Protein A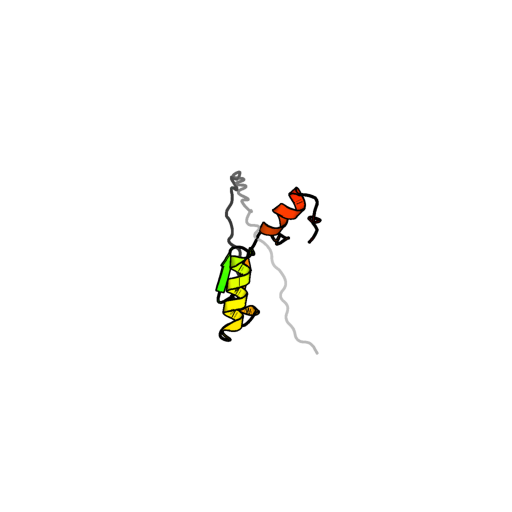F-A0A0G4M7U6-F1 (afdb_monomer)

InterPro domains:
  IPR015904 Sulphide quinone-reductase [PTHR10632] (14-99)
  IPR036188 FAD/NAD(P)-binding domain superfamily [G3DSA:3.50.50.60] (45-98)
  IPR036188 FAD/NAD(P)-binding domain superfamily [SSF51905] (43-99)

Structure (mmCIF, N/CA/C/O backbone):
data_AF-A0A0G4M7U6-F1
#
_entry.id   AF-A0A0G4M7U6-F1
#
loop_
_atom_site.group_PDB
_atom_site.id
_atom_site.type_symbol
_atom_site.label_atom_id
_atom_site.label_alt_id
_atom_site.label_comp_id
_atom_site.label_asym_id
_atom_site.label_entity_id
_atom_site.label_seq_id
_atom_site.pdbx_PDB_ins_code
_atom_site.Cartn_x
_atom_site.Cartn_y
_atom_site.Cartn_z
_atom_site.occupancy
_atom_site.B_iso_or_equiv
_atom_site.auth_seq_id
_atom_site.auth_comp_id
_atom_site.auth_asym_id
_atom_site.auth_atom_id
_atom_site.pdbx_PDB_model_num
ATOM 1 N N . MET A 1 1 ? -66.555 -39.857 24.597 1.00 43.34 1 MET A N 1
ATOM 2 C CA . MET A 1 1 ? -67.801 -39.536 25.328 1.00 43.34 1 MET A CA 1
ATOM 3 C C . MET A 1 1 ? -68.341 -38.224 24.778 1.00 43.34 1 MET A C 1
ATOM 5 O O . MET A 1 1 ? -67.603 -37.253 24.716 1.00 43.34 1 MET A O 1
ATOM 9 N N . PHE A 1 2 ? -69.556 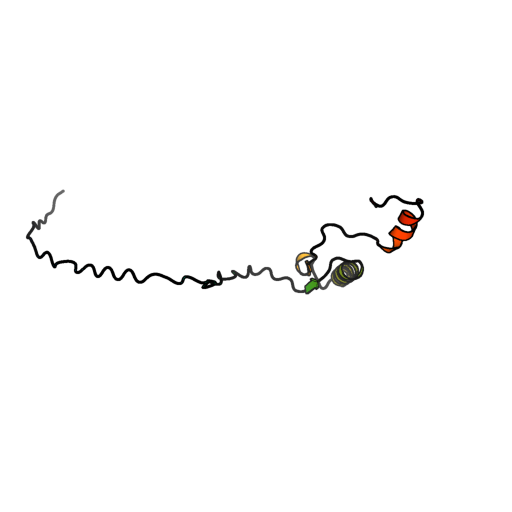-38.267 24.239 1.00 40.50 2 PHE A N 1
ATOM 10 C CA . PHE A 1 2 ? -70.185 -37.256 23.384 1.00 40.50 2 PHE A CA 1
ATOM 11 C C . PHE A 1 2 ? -70.619 -35.982 24.128 1.00 40.50 2 PHE A C 1
ATOM 13 O O . PHE A 1 2 ? -71.204 -36.095 25.199 1.00 40.50 2 PHE A O 1
ATOM 20 N N . SER A 1 3 ? -70.510 -34.812 23.481 1.00 40.00 3 SER A N 1
ATOM 21 C CA . SER A 1 3 ? -71.565 -33.777 23.510 1.00 40.00 3 SER A CA 1
ATOM 22 C C . SER A 1 3 ? -71.352 -32.745 22.386 1.00 40.00 3 SER A C 1
ATOM 24 O O . SER A 1 3 ? -70.345 -32.052 22.361 1.00 40.00 3 SER A O 1
ATOM 26 N N . ARG A 1 4 ? -72.140 -32.825 21.304 1.00 53.34 4 ARG A N 1
ATOM 27 C CA . ARG A 1 4 ? -73.254 -31.917 20.936 1.00 53.34 4 ARG A CA 1
ATOM 28 C C . ARG A 1 4 ? -72.848 -30.454 20.681 1.00 53.34 4 ARG A C 1
ATOM 30 O O . ARG A 1 4 ? -72.738 -29.679 21.619 1.00 53.34 4 ARG A O 1
ATOM 37 N N . ARG A 1 5 ? -72.914 -30.020 19.419 1.00 52.25 5 ARG A N 1
ATOM 38 C CA . ARG A 1 5 ? -74.063 -29.250 18.893 1.00 52.25 5 ARG A CA 1
ATOM 39 C C . ARG A 1 5 ? -73.895 -28.936 17.406 1.00 52.25 5 ARG A C 1
ATOM 41 O O . ARG A 1 5 ? -72.810 -28.651 16.922 1.00 52.25 5 ARG A O 1
ATOM 48 N N . ALA A 1 6 ? -75.022 -29.041 16.717 1.00 52.66 6 ALA A N 1
ATOM 49 C CA . ALA A 1 6 ? -75.237 -28.776 15.308 1.00 52.66 6 ALA A CA 1
ATOM 50 C C . ALA A 1 6 ? -75.225 -27.277 14.984 1.00 52.66 6 ALA A C 1
ATOM 52 O O . ALA A 1 6 ? -75.658 -26.484 15.813 1.00 52.66 6 ALA A O 1
ATOM 53 N N . LEU A 1 7 ? -74.904 -26.933 13.736 1.00 48.91 7 LEU A N 1
ATOM 54 C CA . LEU A 1 7 ? -75.669 -25.942 12.976 1.00 48.91 7 LEU A CA 1
ATOM 55 C C . LEU A 1 7 ? -75.453 -26.167 11.474 1.00 48.91 7 LEU A C 1
ATOM 57 O O . LEU A 1 7 ? -74.335 -26.160 10.967 1.00 48.91 7 LEU A O 1
ATOM 61 N N . ARG A 1 8 ? -76.563 -26.451 10.792 1.00 41.41 8 ARG A N 1
ATOM 62 C CA . ARG A 1 8 ? -76.678 -26.620 9.343 1.00 41.41 8 ARG A CA 1
ATOM 63 C C . ARG A 1 8 ? -77.031 -25.268 8.716 1.00 41.41 8 ARG A C 1
ATOM 65 O O . ARG A 1 8 ? -77.870 -24.564 9.260 1.00 41.41 8 ARG A O 1
ATOM 72 N N . ALA A 1 9 ? -76.386 -25.008 7.578 1.00 44.00 9 ALA A N 1
ATOM 73 C CA . ALA A 1 9 ? -76.804 -24.283 6.370 1.00 44.00 9 ALA A CA 1
ATOM 74 C C . ALA A 1 9 ? -77.938 -23.243 6.443 1.00 44.00 9 ALA A C 1
ATOM 76 O O . ALA A 1 9 ? -79.038 -23.598 6.831 1.00 44.00 9 ALA A O 1
ATOM 77 N N . THR A 1 10 ? -77.718 -22.078 5.812 1.00 46.22 10 THR A N 1
ATOM 78 C CA . THR A 1 10 ? -78.547 -21.591 4.681 1.00 46.22 10 THR A CA 1
ATOM 79 C C . THR A 1 10 ? -77.874 -20.440 3.913 1.00 46.22 10 THR A C 1
ATOM 81 O O . THR A 1 10 ? -77.520 -19.416 4.484 1.00 46.22 10 THR A O 1
ATOM 84 N N . SER A 1 11 ? -77.705 -20.680 2.610 1.00 43.97 11 SER A N 1
ATOM 85 C CA . SER A 1 11 ? -77.871 -19.812 1.429 1.00 43.97 11 SER A CA 1
ATOM 86 C C . SER A 1 11 ? -77.649 -18.285 1.447 1.00 43.97 11 SER A C 1
ATOM 88 O O . SER A 1 11 ? -78.328 -17.534 2.135 1.00 43.97 11 SER A O 1
ATOM 90 N N . SER A 1 12 ? -76.879 -17.890 0.422 1.00 52.47 12 SER A N 1
ATOM 91 C CA . SER A 1 12 ? -77.118 -16.803 -0.547 1.00 52.47 12 SER A CA 1
ATOM 92 C C . SER A 1 12 ? -77.097 -15.349 -0.072 1.00 52.47 12 SER A C 1
ATOM 94 O O . SER A 1 12 ? -78.035 -14.886 0.557 1.00 52.47 12 SER A O 1
ATOM 96 N N . VAL A 1 13 ? -76.126 -14.590 -0.588 1.00 52.31 13 VAL A N 1
ATOM 97 C CA . VAL A 1 13 ? -76.353 -13.583 -1.643 1.00 52.31 13 VAL A CA 1
ATOM 98 C C . VAL A 1 13 ? -75.040 -13.441 -2.422 1.00 52.31 13 VAL A C 1
ATOM 100 O O . VAL A 1 13 ? -74.007 -13.053 -1.884 1.00 52.31 13 VAL A O 1
ATOM 103 N N . ALA A 1 14 ? -75.079 -13.804 -3.704 1.00 49.69 14 ALA A N 1
ATOM 104 C CA . ALA A 1 14 ? -74.017 -13.535 -4.662 1.00 49.69 14 ALA A CA 1
ATOM 105 C C . ALA A 1 14 ? -74.100 -12.057 -5.072 1.00 49.69 14 ALA A C 1
ATOM 107 O O . ALA A 1 14 ? -74.801 -11.692 -6.016 1.00 49.69 14 ALA A O 1
ATOM 108 N N . GLY A 1 15 ? -73.410 -11.198 -4.322 1.00 43.72 15 GLY A N 1
ATOM 109 C CA . GLY A 1 15 ? -73.129 -9.827 -4.733 1.00 43.72 15 GLY A CA 1
ATOM 110 C C . GLY A 1 15 ? -72.148 -9.852 -5.900 1.00 43.72 15 GLY A C 1
ATOM 111 O O . GLY A 1 15 ? -71.027 -10.336 -5.771 1.00 43.72 15 GLY A O 1
ATOM 112 N N . ARG A 1 16 ? -72.604 -9.390 -7.065 1.00 50.28 16 ARG A N 1
ATOM 113 C CA . ARG A 1 16 ? -71.846 -9.367 -8.318 1.00 50.28 16 ARG A CA 1
ATOM 114 C C . ARG A 1 16 ? -70.539 -8.592 -8.129 1.00 50.28 16 ARG A C 1
ATOM 116 O O . ARG A 1 16 ? -70.556 -7.405 -7.818 1.00 50.28 16 ARG A O 1
ATOM 123 N N . LEU A 1 17 ? -69.418 -9.269 -8.357 1.00 52.38 17 LEU A N 1
ATOM 124 C CA . LEU A 1 17 ? -68.104 -8.654 -8.503 1.00 52.38 17 LEU A CA 1
ATOM 125 C C . LEU A 1 17 ? -68.138 -7.725 -9.722 1.00 52.38 17 LEU A C 1
ATOM 127 O O . LEU A 1 17 ? -68.124 -8.186 -10.862 1.00 52.38 17 LEU A O 1
ATOM 131 N N . SER A 1 18 ? -68.172 -6.415 -9.490 1.00 52.53 18 SER A N 1
ATOM 132 C CA . SER A 1 18 ? -67.762 -5.454 -10.510 1.00 52.53 18 SER A CA 1
ATOM 133 C C . SER A 1 18 ? -66.237 -5.474 -10.562 1.00 52.53 18 SER A C 1
ATOM 135 O O . SER A 1 18 ? -65.553 -4.764 -9.826 1.00 52.53 18 SER A O 1
ATOM 137 N N . ALA A 1 19 ? -65.693 -6.372 -11.382 1.00 57.47 19 ALA A N 1
ATOM 138 C CA . ALA A 1 19 ? -64.283 -6.371 -11.728 1.00 57.47 19 ALA A CA 1
ATOM 139 C C . ALA A 1 19 ? -64.015 -5.164 -12.637 1.00 57.47 19 ALA A C 1
ATOM 141 O O . ALA A 1 19 ? -64.080 -5.266 -13.863 1.00 57.47 19 ALA A O 1
ATOM 142 N N . SER A 1 20 ? -63.717 -4.013 -12.035 1.00 52.16 20 SER A N 1
ATOM 143 C CA . SER A 1 20 ? -63.102 -2.905 -12.759 1.00 52.16 20 SER A CA 1
ATOM 144 C C . SER A 1 20 ? -61.695 -3.339 -13.169 1.00 52.16 20 SER A C 1
ATOM 146 O O . SER A 1 20 ? -60.738 -3.241 -12.400 1.00 52.16 20 SER A O 1
ATOM 148 N N . LYS A 1 21 ? -61.567 -3.885 -14.383 1.00 52.75 21 LYS A N 1
ATOM 149 C CA . LYS A 1 21 ? -60.277 -4.038 -15.057 1.00 52.75 21 LYS A CA 1
ATOM 150 C C . LYS A 1 21 ? -59.821 -2.657 -15.504 1.00 52.75 21 LYS A C 1
ATOM 152 O O . LYS A 1 21 ? -59.890 -2.326 -16.682 1.00 52.75 21 LYS A O 1
ATOM 157 N N . ASN A 1 22 ? -59.341 -1.858 -14.559 1.00 53.31 22 ASN A N 1
ATOM 158 C CA . ASN A 1 22 ? -58.543 -0.693 -14.896 1.00 53.31 22 ASN A CA 1
ATOM 159 C C . ASN A 1 22 ? -57.108 -1.178 -15.138 1.00 53.31 22 ASN A C 1
ATOM 161 O O . ASN A 1 22 ? -56.233 -1.080 -14.282 1.00 53.31 22 ASN A O 1
ATOM 165 N N . THR A 1 23 ? -56.877 -1.783 -16.305 1.00 57.88 23 THR A N 1
ATOM 166 C CA . THR A 1 23 ? -55.531 -2.054 -16.824 1.00 57.88 23 THR A CA 1
ATOM 167 C C . THR A 1 23 ? -54.943 -0.737 -17.319 1.00 57.88 23 THR A C 1
ATOM 169 O O . THR A 1 23 ? -54.815 -0.511 -18.520 1.00 57.88 23 THR A O 1
ATOM 172 N N . ALA A 1 24 ? -54.632 0.159 -16.384 1.00 57.81 24 ALA A N 1
ATOM 173 C CA . ALA A 1 24 ? -53.799 1.312 -16.671 1.00 57.81 24 ALA A CA 1
ATOM 174 C C . ALA A 1 24 ? -52.350 0.817 -16.793 1.00 57.81 24 ALA A C 1
ATOM 176 O O . ALA A 1 24 ? -51.745 0.322 -15.842 1.00 57.81 24 ALA A O 1
ATOM 177 N N . SER A 1 25 ? -51.845 0.881 -18.019 1.00 60.41 25 SER A N 1
ATOM 178 C CA . SER A 1 25 ? -50.486 0.555 -18.431 1.00 60.41 25 SER A CA 1
ATOM 179 C C . SER A 1 25 ? -49.442 1.427 -17.723 1.00 60.41 25 SER A C 1
ATOM 181 O O . SER A 1 25 ? -49.589 2.642 -17.622 1.00 60.41 25 SER A O 1
ATOM 183 N N . LEU A 1 26 ? -48.382 0.764 -17.262 1.00 62.16 26 LEU A N 1
ATOM 184 C CA . LEU A 1 26 ? -47.236 1.262 -16.495 1.00 62.16 26 LEU A CA 1
ATOM 185 C C . LEU A 1 26 ? -46.477 2.415 -17.184 1.00 62.16 2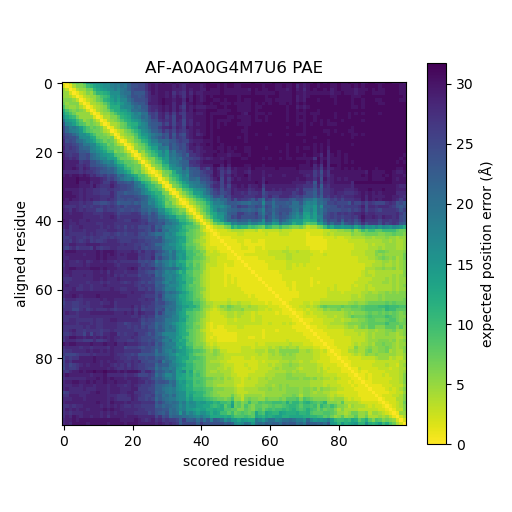6 LEU A C 1
ATOM 187 O O . LEU A 1 26 ? -46.321 2.406 -18.403 1.00 62.16 26 LEU A O 1
ATOM 191 N N . PRO A 1 27 ? -45.811 3.265 -16.387 1.00 52.78 27 PRO A N 1
ATOM 192 C CA . PRO A 1 27 ? -44.357 3.303 -16.500 1.00 52.78 27 PRO A CA 1
ATOM 193 C C . PRO A 1 27 ? -43.722 2.936 -15.158 1.00 52.78 27 PRO A C 1
ATOM 195 O O . PRO A 1 27 ? -43.723 3.690 -14.189 1.00 52.78 27 PRO A O 1
ATOM 198 N N . ARG A 1 28 ? -43.166 1.726 -15.108 1.00 64.81 28 ARG A N 1
ATOM 199 C CA . ARG A 1 28 ? -42.277 1.282 -14.041 1.00 64.81 28 ARG A CA 1
ATOM 200 C C . ARG A 1 28 ? -40.876 1.754 -14.407 1.00 64.81 28 ARG A C 1
ATOM 202 O O . ARG A 1 28 ? -40.180 1.055 -15.131 1.00 64.81 28 ARG A O 1
ATOM 209 N N . TYR A 1 29 ? -40.470 2.913 -13.900 1.00 60.25 29 TYR A N 1
ATOM 210 C CA . TYR A 1 29 ? -39.072 3.335 -13.934 1.00 60.25 29 TYR A CA 1
ATOM 211 C C . TYR A 1 29 ? -38.598 3.611 -12.504 1.00 60.25 29 TYR A C 1
ATOM 213 O O . TYR A 1 29 ? -38.795 4.681 -11.946 1.00 60.25 29 TYR A O 1
ATOM 221 N N . LEU A 1 30 ? -38.006 2.561 -11.929 1.00 60.06 30 LEU A N 1
ATOM 222 C CA . LEU A 1 30 ? -36.966 2.601 -10.898 1.00 60.06 30 LEU A CA 1
ATOM 223 C C . LEU A 1 30 ? -37.323 3.279 -9.563 1.00 60.06 30 LEU A C 1
ATOM 225 O O . LEU A 1 30 ? -36.660 4.212 -9.123 1.00 60.06 30 LEU A O 1
ATOM 229 N N . ALA A 1 31 ? -38.295 2.718 -8.841 1.00 56.03 31 ALA A N 1
ATOM 230 C CA . ALA A 1 31 ? -38.268 2.821 -7.385 1.00 56.03 31 ALA A CA 1
ATOM 231 C C . ALA A 1 31 ? -37.111 1.944 -6.883 1.00 56.03 31 ALA A C 1
ATOM 233 O O . ALA A 1 31 ? -37.241 0.720 -6.831 1.00 56.03 31 ALA A O 1
ATOM 234 N N . THR A 1 32 ? -35.968 2.554 -6.557 1.00 62.12 32 THR A N 1
ATOM 235 C CA . THR A 1 32 ? -34.959 1.873 -5.744 1.00 62.12 32 THR A CA 1
ATOM 236 C C . THR A 1 32 ? -35.600 1.685 -4.369 1.00 62.12 32 THR A C 1
ATOM 238 O O . THR A 1 32 ? -35.709 2.613 -3.569 1.00 62.12 32 THR A O 1
ATOM 241 N N . ALA A 1 33 ? -36.164 0.505 -4.119 1.00 61.81 33 ALA A N 1
ATOM 242 C CA . ALA A 1 33 ? -36.412 0.088 -2.754 1.00 61.81 33 ALA A CA 1
ATOM 243 C C . ALA A 1 33 ? -35.017 -0.071 -2.156 1.00 61.81 33 ALA A C 1
ATOM 245 O O . ALA A 1 33 ? -34.343 -1.064 -2.425 1.00 61.81 33 ALA A O 1
ATOM 246 N N . ALA A 1 34 ? -34.539 0.957 -1.453 1.00 62.00 34 ALA A N 1
ATOM 247 C CA . ALA A 1 34 ? -33.338 0.841 -0.652 1.00 62.00 34 ALA A CA 1
ATOM 248 C C . ALA A 1 34 ? -33.588 -0.327 0.303 1.00 62.00 34 ALA A C 1
ATOM 250 O O . ALA A 1 34 ? -34.406 -0.226 1.219 1.00 62.00 34 ALA A O 1
ATOM 251 N N . ALA A 1 35 ? -32.966 -1.472 0.014 1.00 65.38 35 ALA A N 1
ATOM 252 C CA . ALA A 1 35 ? -32.947 -2.581 0.944 1.00 65.38 35 ALA A CA 1
ATOM 253 C C . ALA A 1 35 ? -32.444 -2.019 2.279 1.00 65.38 35 ALA A C 1
ATOM 255 O O . ALA A 1 35 ? -31.514 -1.202 2.258 1.00 65.38 35 ALA A O 1
ATOM 256 N N . PRO A 1 36 ? -33.055 -2.380 3.420 1.00 60.91 36 PRO A N 1
ATOM 257 C CA . PRO A 1 36 ? -32.508 -1.972 4.698 1.00 60.91 36 PRO A CA 1
ATOM 258 C C . PRO A 1 36 ? -31.060 -2.451 4.720 1.00 60.91 36 PRO A C 1
ATOM 260 O O . PRO A 1 36 ? -30.804 -3.654 4.641 1.00 60.91 36 PRO A O 1
ATOM 263 N N . VAL A 1 37 ? -30.114 -1.510 4.761 1.00 65.69 37 VAL A N 1
ATOM 264 C CA . VAL A 1 37 ? -28.739 -1.848 5.096 1.00 65.69 37 VAL A CA 1
ATOM 265 C C . VAL A 1 37 ? -28.838 -2.318 6.538 1.00 65.69 37 VAL A C 1
ATOM 267 O O . VAL A 1 37 ? -29.005 -1.533 7.467 1.00 65.69 37 VAL A O 1
ATOM 270 N N . THR A 1 38 ? -28.907 -3.631 6.735 1.00 60.66 38 THR A N 1
ATOM 271 C CA . THR A 1 38 ? -28.632 -4.208 8.040 1.00 60.66 38 THR A CA 1
ATOM 272 C C . THR A 1 38 ? -27.166 -3.905 8.253 1.00 60.66 38 THR A C 1
ATOM 274 O O . THR A 1 38 ? -26.309 -4.644 7.770 1.00 60.66 38 THR A O 1
ATOM 277 N N . SER A 1 39 ? -26.884 -2.748 8.851 1.00 62.16 39 SER A N 1
ATOM 278 C CA . SER A 1 39 ? -25.571 -2.425 9.373 1.00 62.16 39 SER A CA 1
ATOM 279 C C . SER A 1 39 ? -25.269 -3.534 10.363 1.00 62.16 39 SER A C 1
ATOM 281 O O . SER A 1 39 ? -25.751 -3.516 11.493 1.00 62.16 39 SER A O 1
ATOM 283 N N . ALA A 1 40 ? -24.576 -4.571 9.894 1.00 62.06 40 ALA A N 1
ATOM 284 C CA . ALA A 1 40 ? -23.919 -5.492 10.788 1.00 62.06 40 ALA A CA 1
ATOM 285 C C . ALA A 1 40 ? -23.082 -4.604 11.706 1.00 62.06 40 ALA A C 1
ATOM 287 O O . ALA A 1 40 ? -22.384 -3.708 11.228 1.00 62.06 40 ALA A O 1
ATOM 288 N N . ASP A 1 41 ? -23.219 -4.803 13.010 1.00 57.03 41 ASP A N 1
ATOM 289 C CA . ASP A 1 41 ? -22.598 -4.021 14.087 1.00 57.03 41 ASP A CA 1
ATOM 290 C C . ASP A 1 41 ? -21.055 -4.155 14.122 1.00 57.03 41 ASP A C 1
ATOM 292 O O . ASP A 1 41 ? -20.399 -4.022 15.145 1.00 57.03 41 ASP A O 1
ATOM 296 N N . SER A 1 42 ? -20.452 -4.459 12.977 1.00 66.62 42 SER A N 1
ATOM 297 C CA . SER A 1 42 ? -19.035 -4.663 12.734 1.00 66.62 42 SER A CA 1
ATOM 298 C C . SER A 1 42 ? -18.535 -3.591 11.764 1.00 66.62 42 SER A C 1
ATOM 300 O O . SER A 1 42 ? -18.079 -3.887 10.660 1.00 66.62 42 SER A O 1
ATOM 302 N N . GLY A 1 43 ? -18.713 -2.323 12.133 1.00 80.69 43 GLY A N 1
ATOM 303 C CA . GLY A 1 43 ? -18.107 -1.206 11.415 1.00 80.69 43 GLY A CA 1
ATOM 304 C C . GLY A 1 43 ? -16.612 -1.113 11.723 1.00 80.69 43 GLY A C 1
ATOM 305 O O . GLY A 1 43 ? -16.203 -1.269 12.870 1.00 80.69 43 GLY A O 1
ATOM 306 N N . HIS A 1 44 ? -15.796 -0.821 10.712 1.00 90.94 44 HIS A N 1
ATOM 307 C CA . HIS A 1 44 ? -14.387 -0.480 10.916 1.00 90.94 44 HIS A CA 1
ATOM 308 C C . HIS A 1 44 ? -14.268 0.946 11.474 1.00 90.94 44 HIS A C 1
ATOM 310 O O . HIS A 1 44 ? -15.009 1.844 11.068 1.00 90.94 44 HIS A O 1
ATOM 316 N N . LYS A 1 45 ? -13.316 1.181 12.382 1.00 93.25 45 LYS A N 1
ATOM 317 C CA . LYS A 1 45 ? -13.043 2.514 12.949 1.00 93.25 45 LYS A CA 1
ATOM 318 C C . LYS A 1 45 ? -12.311 3.419 11.964 1.00 93.25 45 LYS A C 1
ATOM 320 O O . LYS A 1 45 ? -12.477 4.635 12.007 1.00 93.25 45 LYS A O 1
ATOM 325 N N . VAL A 1 46 ? -11.488 2.830 11.098 1.00 94.31 46 VAL A N 1
ATOM 326 C CA . VAL A 1 46 ? -10.701 3.542 10.089 1.00 94.31 46 VAL A CA 1
ATOM 327 C C . VAL A 1 46 ? -10.884 2.860 8.742 1.00 94.31 46 VAL A C 1
ATOM 329 O O . VAL A 1 46 ? -10.773 1.642 8.633 1.00 94.31 46 VAL A O 1
ATOM 332 N N . VAL A 1 47 ? -11.136 3.656 7.704 1.00 95.69 47 VAL A N 1
ATOM 333 C CA . VAL A 1 47 ? -11.180 3.185 6.318 1.00 95.69 47 VAL A CA 1
ATOM 334 C C . VAL A 1 47 ? -10.099 3.909 5.524 1.00 95.69 47 VAL A C 1
ATOM 336 O O . VAL A 1 47 ? -10.098 5.137 5.439 1.00 95.69 47 VAL A O 1
ATOM 339 N N . VAL A 1 48 ? -9.176 3.145 4.948 1.00 96.00 48 VAL A N 1
ATOM 340 C CA . VAL A 1 48 ? -8.100 3.625 4.080 1.00 96.00 48 VAL A CA 1
ATOM 341 C C . VAL A 1 48 ? -8.492 3.352 2.632 1.00 96.00 48 VAL A C 1
ATOM 343 O O . VAL A 1 48 ? -8.754 2.213 2.251 1.00 96.00 48 VAL A O 1
ATOM 346 N N . VAL A 1 49 ? -8.538 4.399 1.812 1.00 96.31 49 VAL A N 1
ATOM 347 C CA . VAL A 1 49 ? -8.844 4.280 0.381 1.00 96.31 49 VAL A CA 1
ATOM 348 C C . VAL A 1 49 ? -7.533 4.246 -0.402 1.00 96.31 49 VAL A C 1
ATOM 350 O O . VAL A 1 49 ? -6.768 5.210 -0.374 1.00 96.31 49 VAL A O 1
ATOM 353 N N . GLY A 1 50 ? -7.295 3.137 -1.100 1.00 95.31 50 GLY A N 1
ATOM 354 C CA . GLY A 1 50 ? -6.094 2.857 -1.883 1.00 95.31 50 GLY A CA 1
ATOM 355 C C . GLY A 1 50 ? -5.100 1.946 -1.155 1.00 95.31 50 GLY A C 1
ATOM 356 O O . GLY A 1 50 ? -4.548 2.317 -0.119 1.00 95.31 50 GLY A O 1
ATOM 357 N N . AL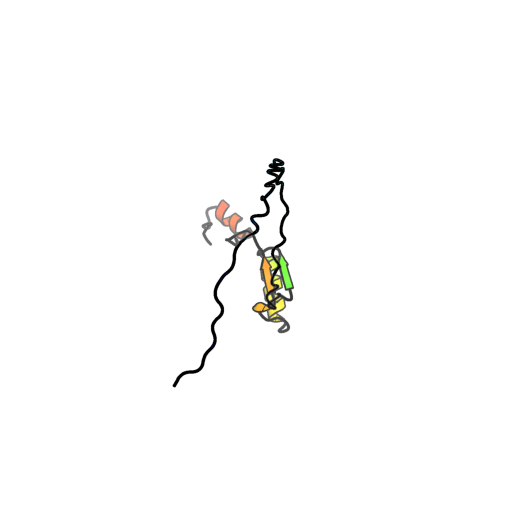A A 1 51 ? -4.802 0.782 -1.742 1.00 94.94 51 ALA A N 1
ATOM 358 C CA . ALA A 1 51 ? -3.861 -0.219 -1.210 1.00 94.94 51 ALA A CA 1
ATOM 359 C C . ALA A 1 51 ? -2.449 -0.101 -1.817 1.00 94.94 51 ALA A C 1
ATOM 361 O O . ALA A 1 51 ? -1.718 -1.081 -1.941 1.00 94.94 51 ALA A O 1
ATOM 362 N N . GLY A 1 52 ? -2.050 1.118 -2.190 1.00 94.06 52 GLY A N 1
ATOM 363 C CA . GLY A 1 52 ? -0.680 1.408 -2.612 1.00 94.06 52 GLY A CA 1
ATOM 364 C C . GLY A 1 52 ? 0.301 1.472 -1.436 1.00 94.06 52 GLY A C 1
ATOM 365 O O . GLY A 1 5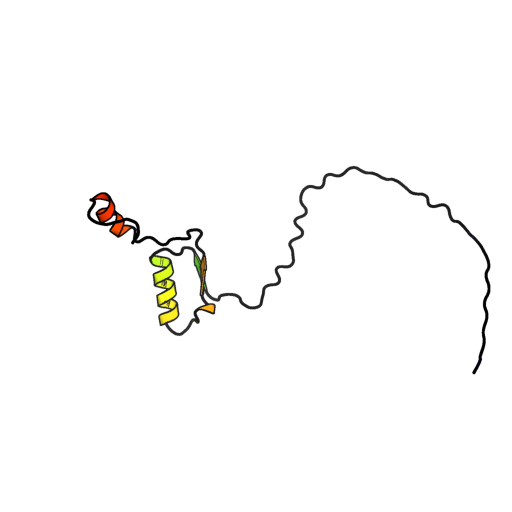2 ? -0.064 1.309 -0.268 1.00 94.06 52 GLY A O 1
ATOM 366 N N . THR A 1 53 ? 1.557 1.817 -1.727 1.00 95.44 53 THR A N 1
ATOM 367 C CA . THR A 1 53 ? 2.636 1.923 -0.729 1.00 95.44 53 THR A CA 1
ATOM 368 C C . THR A 1 53 ? 2.251 2.779 0.478 1.00 95.44 53 THR A C 1
ATOM 370 O O . THR A 1 53 ? 2.502 2.388 1.615 1.00 95.44 53 THR A O 1
ATOM 373 N N . ALA A 1 54 ? 1.614 3.931 0.249 1.00 95.38 54 ALA A N 1
ATOM 374 C CA . ALA A 1 54 ? 1.208 4.837 1.321 1.00 95.38 54 ALA A CA 1
ATOM 375 C C . ALA A 1 54 ? 0.072 4.260 2.182 1.00 95.38 54 ALA A C 1
ATOM 377 O O . ALA A 1 54 ? 0.148 4.316 3.409 1.00 95.38 54 ALA A O 1
ATOM 378 N N . GLY A 1 55 ? -0.952 3.674 1.555 1.00 95.75 55 GLY A N 1
ATOM 379 C CA . GLY A 1 55 ? -2.110 3.121 2.259 1.00 95.75 55 GLY A CA 1
ATOM 380 C C . GLY A 1 55 ? -1.734 1.947 3.158 1.00 95.75 55 GLY A C 1
ATOM 381 O O . GLY A 1 55 ? -2.097 1.928 4.337 1.00 95.75 55 GLY A O 1
ATOM 382 N N . LEU A 1 56 ? -0.916 1.018 2.650 1.00 95.12 56 LEU A N 1
ATOM 383 C CA . LEU A 1 56 ? -0.403 -0.092 3.458 1.00 95.12 56 LEU A CA 1
ATOM 384 C C . LEU A 1 56 ? 0.533 0.396 4.570 1.00 95.12 56 LEU A C 1
ATOM 386 O O . LEU A 1 56 ? 0.428 -0.071 5.704 1.00 95.12 56 LEU A O 1
ATOM 390 N N . ALA A 1 57 ? 1.414 1.362 4.284 1.00 96.44 57 ALA A N 1
ATOM 391 C CA . ALA A 1 57 ? 2.329 1.904 5.286 1.00 96.44 57 ALA A CA 1
ATOM 392 C C . ALA A 1 57 ? 1.581 2.549 6.463 1.00 96.44 57 ALA A C 1
ATOM 394 O O . ALA A 1 57 ? 1.896 2.252 7.615 1.00 96.44 57 ALA A O 1
ATOM 395 N N . ILE A 1 58 ? 0.575 3.385 6.193 1.00 96.75 58 ILE A N 1
ATOM 396 C CA . ILE A 1 58 ? -0.235 4.015 7.244 1.00 96.75 58 ILE A CA 1
ATOM 397 C C . ILE A 1 58 ? -1.059 2.978 8.005 1.00 96.75 58 ILE A C 1
ATOM 399 O O . ILE A 1 58 ? -1.093 3.024 9.231 1.00 96.75 58 ILE A O 1
ATOM 403 N N . SER A 1 59 ? -1.650 2.000 7.317 1.00 96.25 59 SER A N 1
ATOM 404 C CA . SER A 1 59 ? -2.401 0.922 7.975 1.00 96.25 59 SER A CA 1
ATOM 405 C C . SER A 1 59 ? -1.524 0.156 8.973 1.00 96.25 59 SER A C 1
ATOM 407 O O . SER A 1 59 ? -1.901 -0.029 10.129 1.00 96.25 59 SER A O 1
ATOM 409 N N . HIS A 1 60 ? -0.296 -0.196 8.579 1.00 96.06 60 HIS A N 1
ATOM 410 C CA . HIS A 1 60 ? 0.669 -0.824 9.483 1.00 96.06 60 HIS A CA 1
ATOM 411 C C . HIS A 1 60 ? 1.135 0.097 10.615 1.00 96.06 60 HIS A C 1
ATOM 413 O O . HIS A 1 60 ? 1.348 -0.377 11.732 1.00 96.06 60 HIS A O 1
ATOM 419 N N . GLN A 1 61 ? 1.298 1.398 10.360 1.00 96.75 61 GLN A N 1
ATOM 420 C CA . GLN A 1 61 ? 1.630 2.358 11.414 1.00 96.75 61 GLN A CA 1
ATOM 421 C C . GLN A 1 61 ? 0.517 2.441 12.459 1.00 96.75 61 GLN A C 1
ATOM 423 O O . GLN A 1 61 ? 0.820 2.385 13.648 1.00 96.75 61 GLN A O 1
ATOM 428 N N . LEU A 1 62 ? -0.747 2.497 12.029 1.00 95.69 62 LEU A N 1
ATOM 429 C CA . LEU A 1 62 ? -1.909 2.498 12.918 1.00 95.69 62 LEU A CA 1
ATOM 430 C C . LEU A 1 62 ? -1.948 1.238 13.785 1.00 95.69 62 LEU A C 1
ATOM 432 O O . LEU A 1 62 ? -2.059 1.354 15.003 1.00 95.69 62 LEU A O 1
ATOM 436 N N . LEU A 1 63 ? -1.739 0.055 13.202 1.00 95.75 63 LEU A N 1
ATOM 437 C CA . LEU A 1 63 ? -1.632 -1.190 13.976 1.00 95.75 63 LEU A CA 1
ATOM 438 C C . LEU A 1 63 ? -0.481 -1.147 14.988 1.00 95.75 63 LEU A C 1
ATOM 440 O O . LEU A 1 63 ? -0.631 -1.561 16.137 1.00 95.75 63 LEU A O 1
ATOM 444 N N . ARG A 1 64 ? 0.667 -0.588 14.594 1.00 96.81 64 ARG A N 1
ATOM 445 C CA . ARG A 1 64 ? 1.845 -0.482 15.462 1.00 96.81 64 ARG A CA 1
ATOM 446 C C . ARG A 1 64 ? 1.648 0.468 16.648 1.00 96.81 64 ARG A C 1
ATOM 448 O O . ARG A 1 64 ? 2.377 0.342 17.628 1.00 96.81 64 ARG A O 1
ATOM 455 N N . THR A 1 65 ? 0.676 1.382 16.598 1.00 94.88 65 THR A N 1
ATOM 456 C CA . THR A 1 65 ? 0.337 2.237 17.752 1.00 94.88 65 THR A CA 1
ATOM 457 C C . THR A 1 65 ? -0.284 1.464 18.920 1.00 94.88 65 THR A C 1
ATOM 459 O O . THR A 1 65 ? -0.293 1.973 20.038 1.00 94.88 65 THR A O 1
ATOM 462 N N . GLY A 1 66 ? -0.820 0.261 18.676 1.00 92.44 66 GLY A N 1
ATOM 463 C CA . GLY A 1 66 ? -1.526 -0.545 19.676 1.00 92.44 66 GLY A CA 1
ATOM 464 C C . GLY A 1 66 ? -2.944 -0.063 20.008 1.00 92.44 66 GLY A C 1
ATOM 465 O O . GLY A 1 66 ? -3.594 -0.655 20.863 1.00 92.44 66 GLY A O 1
ATOM 466 N N . GLN A 1 67 ? -3.439 0.990 19.348 1.00 93.19 67 GLN A N 1
ATOM 467 C CA . GLN A 1 67 ? -4.792 1.527 19.562 1.00 93.19 67 GLN A CA 1
ATOM 468 C C . GLN A 1 67 ? -5.856 0.884 18.661 1.00 93.19 67 GLN A C 1
ATOM 470 O O . GLN A 1 67 ? -7.051 1.045 18.909 1.00 93.19 67 GLN A O 1
ATOM 475 N N . PHE A 1 68 ? -5.424 0.171 17.619 1.00 94.00 68 PHE A N 1
ATOM 476 C CA . PHE A 1 68 ? -6.288 -0.411 16.598 1.00 94.00 68 PHE A CA 1
ATOM 477 C C . PHE A 1 68 ? -6.025 -1.910 16.463 1.00 94.00 68 PHE A C 1
ATOM 479 O O . PHE A 1 68 ? -4.871 -2.343 16.416 1.00 94.00 68 PHE A O 1
ATOM 486 N N . SER A 1 69 ? -7.104 -2.687 16.375 1.00 93.38 69 SER A N 1
ATOM 487 C CA . SER A 1 69 ?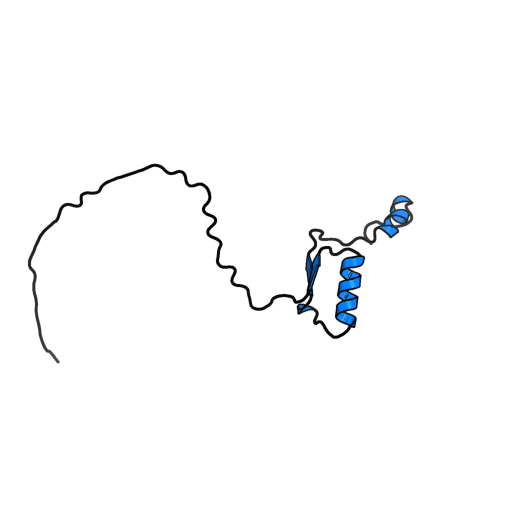 -7.069 -4.091 15.949 1.00 93.38 69 SER A CA 1
ATOM 488 C C . SER A 1 69 ? -7.012 -4.185 14.414 1.00 93.38 69 SER A C 1
ATOM 490 O O . SER A 1 69 ? -7.482 -3.262 13.746 1.00 93.38 69 SER A O 1
ATOM 492 N N . PRO A 1 70 ? -6.512 -5.285 13.815 1.00 91.81 70 PRO A N 1
ATOM 493 C CA . PRO A 1 70 ? -6.684 -5.553 12.384 1.00 91.81 70 PRO A CA 1
ATOM 494 C C . PRO A 1 70 ? -8.134 -5.407 11.905 1.00 91.81 70 PRO A C 1
ATOM 496 O O . PRO A 1 70 ? -8.367 -4.819 10.855 1.00 91.81 70 PRO A O 1
ATOM 499 N N . ASP A 1 71 ? -9.105 -5.836 12.714 1.00 92.31 71 ASP A N 1
ATOM 500 C CA . ASP A 1 71 ? -10.532 -5.735 12.381 1.00 92.31 71 ASP A CA 1
ATOM 501 C C . ASP A 1 71 ? -11.081 -4.301 12.486 1.00 92.31 71 ASP A C 1
ATOM 503 O O . ASP A 1 71 ? -12.172 -4.020 12.000 1.00 92.31 71 ASP A O 1
ATOM 507 N N . ASP A 1 72 ? -10.343 -3.361 13.086 1.00 93.44 72 ASP A N 1
ATOM 508 C CA . ASP A 1 72 ? -10.749 -1.954 13.172 1.00 93.44 72 ASP A CA 1
ATOM 509 C C . ASP A 1 72 ? -10.400 -1.162 11.897 1.00 93.44 72 ASP A C 1
ATOM 511 O O . ASP A 1 72 ? -10.859 -0.026 11.748 1.00 93.44 72 ASP A O 1
ATOM 515 N N . ILE A 1 73 ? -9.584 -1.722 10.995 1.00 94.75 73 ILE A N 1
ATOM 516 C CA . ILE A 1 73 ? -9.046 -1.022 9.823 1.00 94.75 73 ILE A CA 1
ATOM 517 C C . ILE A 1 73 ? -9.486 -1.738 8.544 1.00 94.75 73 ILE A C 1
ATOM 519 O O . ILE A 1 73 ? -9.070 -2.861 8.276 1.00 94.75 73 ILE A O 1
ATOM 523 N N . ALA A 1 74 ? -10.268 -1.055 7.711 1.00 95.25 74 ALA A N 1
ATOM 524 C CA . ALA A 1 74 ? -10.560 -1.501 6.352 1.00 95.25 74 ALA A CA 1
ATOM 525 C C . ALA A 1 74 ? -9.668 -0.793 5.337 1.00 95.25 74 ALA A C 1
ATOM 527 O O . ALA A 1 74 ? -9.450 0.414 5.422 1.00 95.25 74 ALA A O 1
ATOM 528 N N . ILE A 1 75 ? -9.213 -1.537 4.331 1.00 95.50 75 ILE A N 1
ATOM 529 C CA . ILE A 1 75 ? -8.498 -1.001 3.172 1.00 95.50 75 ILE A CA 1
ATOM 530 C C . ILE A 1 75 ? -9.330 -1.324 1.934 1.00 95.50 75 ILE A C 1
ATOM 532 O O . ILE A 1 75 ? -9.701 -2.476 1.723 1.00 95.50 75 ILE A O 1
ATOM 536 N N . VAL A 1 76 ? -9.638 -0.309 1.132 1.00 95.44 76 VAL A N 1
ATOM 537 C CA . VAL A 1 76 ? -10.450 -0.451 -0.082 1.00 95.44 76 VAL A CA 1
ATOM 538 C C . VAL A 1 76 ? -9.604 -0.087 -1.288 1.00 95.44 76 VAL A C 1
ATOM 540 O O . VAL A 1 76 ? -9.158 1.053 -1.408 1.00 95.44 76 VAL A O 1
ATOM 543 N N . ASP A 1 77 ? -9.414 -1.042 -2.193 1.00 95.44 77 ASP A N 1
ATOM 544 C CA . ASP A 1 77 ? -8.677 -0.846 -3.435 1.00 95.44 77 ASP A CA 1
ATOM 545 C C . ASP A 1 77 ? -9.267 -1.713 -4.555 1.00 95.44 77 ASP A C 1
ATOM 547 O O . ASP A 1 77 ? -9.614 -2.867 -4.300 1.00 95.44 77 ASP A O 1
ATOM 551 N N . PRO A 1 78 ? -9.427 -1.182 -5.781 1.00 95.44 78 PRO A N 1
ATOM 552 C CA . PRO A 1 78 ? -9.941 -1.966 -6.898 1.00 95.44 78 PRO A CA 1
ATOM 553 C C . PRO A 1 78 ? -8.893 -2.901 -7.520 1.00 95.44 78 PRO A C 1
ATOM 555 O O . PRO A 1 78 ? -9.276 -3.781 -8.290 1.00 95.44 78 PRO A O 1
ATOM 558 N N . ALA A 1 79 ? -7.593 -2.700 -7.266 1.00 92.69 79 ALA A N 1
ATOM 559 C CA . ALA A 1 79 ? -6.552 -3.524 -7.860 1.00 92.69 79 ALA A CA 1
ATOM 560 C C . ALA A 1 79 ? -6.326 -4.797 -7.034 1.00 92.69 79 ALA A C 1
ATOM 562 O O . ALA A 1 79 ? -6.209 -4.767 -5.814 1.00 92.69 79 ALA A O 1
ATOM 563 N N . GLU A 1 80 ? -6.223 -5.932 -7.721 1.00 92.56 80 GLU A N 1
ATOM 564 C CA . GLU A 1 80 ? -5.895 -7.218 -7.092 1.00 92.56 80 GLU A CA 1
ATOM 565 C C . GLU A 1 80 ? -4.409 -7.305 -6.702 1.00 92.56 80 GLU A C 1
ATOM 567 O O . GLU A 1 80 ? -4.043 -7.977 -5.740 1.00 92.56 80 GLU A O 1
ATOM 572 N N . TRP A 1 81 ? -3.546 -6.593 -7.435 1.00 91.31 81 TRP A N 1
ATOM 573 C CA . TRP A 1 81 ? -2.094 -6.682 -7.312 1.00 91.31 81 TRP A CA 1
ATOM 574 C C . TRP A 1 81 ? -1.490 -5.355 -6.873 1.00 91.31 81 TRP A C 1
ATOM 576 O O . TRP A 1 81 ? -1.700 -4.317 -7.504 1.00 91.31 81 TRP A O 1
ATOM 586 N N . HIS A 1 82 ? -0.650 -5.407 -5.841 1.00 91.06 82 HIS A N 1
ATOM 587 C CA . HIS A 1 82 ? 0.167 -4.274 -5.433 1.00 91.06 82 HIS A CA 1
ATOM 588 C C . HIS A 1 82 ? 1.589 -4.430 -5.977 1.00 91.06 82 HIS A C 1
ATOM 590 O O . HIS A 1 82 ? 2.346 -5.294 -5.544 1.00 91.06 82 HIS A O 1
ATOM 596 N N . HIS A 1 83 ? 1.962 -3.580 -6.931 1.00 90.88 83 HIS A N 1
ATOM 597 C CA . HIS A 1 83 ? 3.279 -3.631 -7.560 1.00 90.88 83 HIS A CA 1
ATOM 598 C C . HIS A 1 83 ? 4.260 -2.626 -6.962 1.00 90.88 83 HIS A C 1
ATOM 600 O O . HIS A 1 83 ? 3.936 -1.452 -6.767 1.00 90.88 83 HIS A O 1
ATOM 606 N N . TYR A 1 84 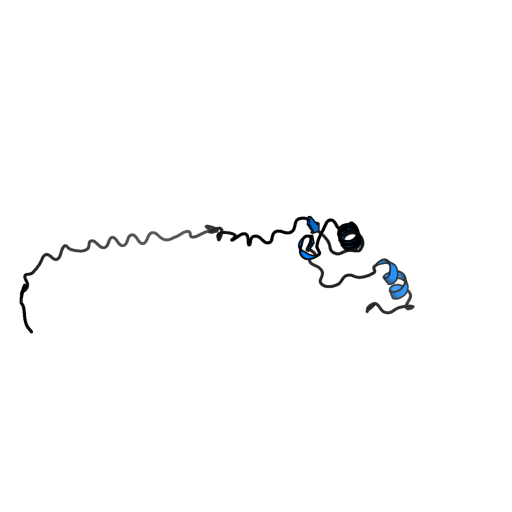? 5.516 -3.049 -6.814 1.00 91.56 84 TYR A N 1
ATOM 607 C CA . TYR A 1 84 ? 6.616 -2.143 -6.502 1.00 91.56 84 TYR A CA 1
ATOM 608 C C . TYR A 1 84 ? 7.062 -1.365 -7.751 1.00 91.56 84 TYR A C 1
ATOM 610 O O . TYR A 1 84 ? 8.038 -1.705 -8.423 1.00 91.56 84 TYR A O 1
ATOM 618 N N . GLN A 1 85 ? 6.330 -0.292 -8.058 1.00 91.94 85 GLN A N 1
ATOM 619 C CA . GLN A 1 85 ? 6.536 0.541 -9.249 1.00 91.94 85 GLN A CA 1
ATOM 620 C C . GLN A 1 85 ? 7.981 1.038 -9.445 1.00 91.94 85 GLN A C 1
ATOM 622 O O . GLN A 1 85 ? 8.457 0.983 -10.580 1.00 91.94 85 GLN A O 1
ATOM 627 N N . PRO A 1 86 ? 8.732 1.468 -8.406 1.00 90.56 86 PRO A N 1
ATOM 628 C CA . PRO A 1 86 ? 10.113 1.915 -8.602 1.00 90.56 86 PRO A CA 1
ATOM 629 C C . PRO A 1 86 ? 11.027 0.832 -9.203 1.00 90.56 86 PRO A C 1
ATOM 631 O O . PRO A 1 86 ? 11.937 1.141 -9.976 1.00 90.56 86 PRO A O 1
ATOM 634 N N . GLY A 1 87 ? 10.752 -0.445 -8.909 1.00 89.62 87 GLY A N 1
ATOM 635 C CA . GLY A 1 87 ? 11.502 -1.585 -9.438 1.00 89.62 87 GLY A CA 1
ATOM 636 C C . GLY A 1 87 ? 11.300 -1.827 -10.936 1.00 89.62 87 GLY A C 1
ATOM 637 O O . GLY A 1 87 ? 12.133 -2.478 -11.565 1.00 89.62 87 GLY A O 1
ATOM 638 N N . TRP A 1 88 ? 10.251 -1.269 -11.548 1.00 93.12 88 TRP A N 1
ATOM 639 C CA . TRP A 1 88 ? 9.988 -1.439 -12.980 1.00 93.12 88 TRP A CA 1
ATOM 640 C C . TRP A 1 88 ? 11.039 -0.783 -13.875 1.00 93.12 88 TRP A C 1
ATOM 642 O O . TRP A 1 88 ? 11.178 -1.179 -15.029 1.00 93.12 88 TRP A O 1
ATOM 652 N N . THR A 1 89 ? 11.829 0.153 -13.349 1.00 91.81 89 THR A N 1
ATOM 653 C CA . THR A 1 89 ? 12.996 0.692 -14.064 1.00 91.81 89 THR A CA 1
ATOM 654 C C . THR A 1 89 ? 14.020 -0.403 -14.387 1.00 91.81 89 THR A C 1
ATOM 656 O O . THR A 1 89 ? 14.559 -0.438 -15.491 1.00 91.81 89 THR A O 1
ATOM 659 N N . LEU A 1 90 ? 14.219 -1.364 -13.478 1.00 92.56 90 LEU A N 1
ATOM 660 C CA . LEU A 1 90 ? 15.087 -2.525 -13.699 1.00 92.56 90 LEU A CA 1
ATOM 661 C C . LEU A 1 90 ? 14.470 -3.522 -14.684 1.00 92.56 90 LEU A C 1
ATOM 663 O O . LEU A 1 90 ? 15.194 -4.143 -15.460 1.00 92.56 90 LEU A O 1
ATOM 667 N N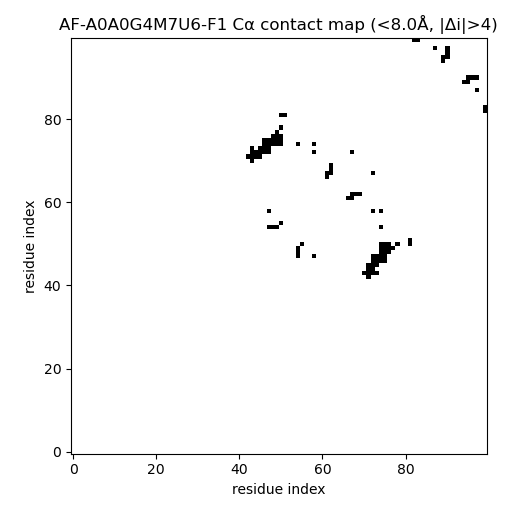 . VAL A 1 91 ? 13.141 -3.651 -14.674 1.00 92.69 91 VAL A N 1
ATOM 668 C CA . VAL A 1 91 ? 12.403 -4.487 -15.633 1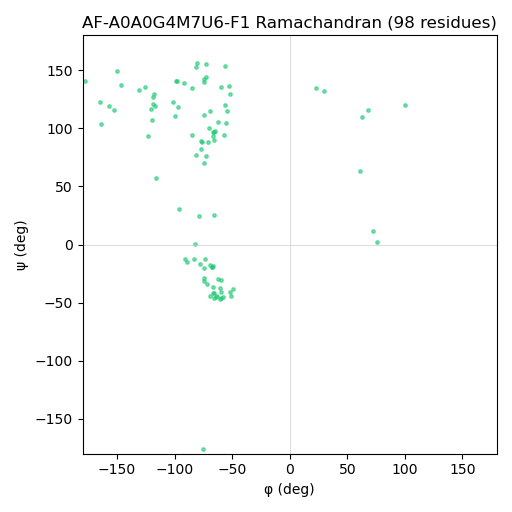.00 92.69 91 VAL A CA 1
ATOM 669 C C . VAL A 1 91 ? 12.528 -3.921 -17.047 1.00 92.69 91 VAL A C 1
ATOM 671 O O . VAL A 1 91 ? 12.865 -4.655 -17.971 1.00 92.69 91 VAL A O 1
ATOM 674 N N . GLY A 1 92 ? 12.352 -2.606 -17.212 1.00 90.69 92 GLY A N 1
ATOM 675 C CA . GLY A 1 92 ? 12.561 -1.923 -18.491 1.00 90.69 92 GLY A CA 1
ATOM 676 C C . GLY A 1 92 ? 14.005 -2.017 -18.999 1.00 90.69 92 GLY A C 1
ATOM 677 O O . GLY A 1 92 ? 14.223 -2.055 -20.206 1.00 90.69 92 GLY A O 1
ATOM 678 N N . GLY A 1 93 ? 14.981 -2.116 -18.090 1.00 93.94 93 GLY A N 1
ATOM 679 C CA . GLY A 1 93 ? 16.391 -2.358 -18.411 1.00 93.94 93 GLY A CA 1
ATOM 680 C C . GLY A 1 93 ? 16.770 -3.828 -18.644 1.00 93.94 93 GLY A C 1
ATOM 681 O O . GLY A 1 93 ? 17.943 -4.105 -18.880 1.00 93.94 93 GLY A O 1
ATOM 682 N N . GLY A 1 94 ? 15.829 -4.776 -18.548 1.00 91.50 94 GLY A N 1
ATOM 683 C CA . GLY A 1 94 ? 16.088 -6.212 -18.739 1.00 91.50 94 GLY A CA 1
ATOM 684 C C . GLY A 1 94 ? 16.860 -6.893 -17.600 1.00 91.50 94 GLY A C 1
ATOM 685 O O . GLY A 1 94 ? 17.303 -8.029 -17.748 1.00 91.50 94 GLY A O 1
ATOM 686 N N . LEU A 1 95 ? 17.025 -6.221 -16.458 1.00 90.62 95 LEU A N 1
ATOM 687 C CA . LEU A 1 95 ? 17.788 -6.709 -15.301 1.00 90.62 95 LEU A CA 1
ATOM 688 C C . LEU A 1 95 ? 16.924 -7.490 -14.299 1.00 90.62 95 LEU A C 1
ATOM 690 O O . LEU A 1 95 ? 17.447 -8.113 -13.373 1.00 90.62 95 LEU A O 1
ATOM 694 N N . LYS A 1 96 ? 15.597 -7.417 -14.434 1.00 87.56 96 LYS A N 1
ATOM 695 C CA . LYS A 1 96 ? 14.637 -7.985 -13.484 1.00 87.56 96 LYS A CA 1
ATOM 696 C C . LYS A 1 96 ? 13.350 -8.405 -14.199 1.00 87.56 96 LYS A C 1
ATOM 698 O O . LYS A 1 96 ? 12.944 -7.766 -15.164 1.00 87.56 96 LYS A O 1
ATOM 703 N N . SER A 1 97 ? 12.686 -9.439 -13.696 1.00 83.19 97 SER A N 1
ATOM 704 C CA . SER A 1 97 ? 11.348 -9.847 -14.145 1.00 83.19 97 SER A CA 1
ATOM 705 C C . SER A 1 97 ? 10.256 -8.989 -13.492 1.00 83.19 97 SER A C 1
ATOM 707 O O . SER A 1 97 ? 10.452 -8.486 -12.385 1.00 83.19 97 SER A O 1
ATOM 709 N N . LYS A 1 98 ? 9.105 -8.831 -14.165 1.00 75.50 98 LYS A N 1
ATOM 710 C CA . LYS A 1 98 ? 7.936 -8.085 -13.651 1.00 75.50 98 LYS A CA 1
ATOM 711 C C . LYS A 1 98 ? 7.165 -8.856 -12.571 1.00 75.50 98 LYS A C 1
ATOM 713 O O . LYS A 1 98 ? 6.456 -8.229 -11.796 1.00 75.50 98 LYS A O 1
ATOM 718 N N . ASP A 1 99 ? 7.335 -10.176 -12.513 1.00 72.69 99 ASP A N 1
ATOM 719 C CA . ASP A 1 99 ? 6.601 -11.089 -11.622 1.00 72.69 99 ASP A CA 1
ATOM 720 C C . ASP A 1 99 ? 7.131 -11.099 -10.172 1.00 72.69 99 ASP A C 1
ATOM 722 O O . ASP A 1 99 ? 6.998 -12.093 -9.460 1.00 72.69 99 ASP A O 1
ATOM 726 N N . LEU A 1 100 ? 7.780 -10.010 -9.752 1.00 56.72 100 LEU A N 1
ATOM 727 C CA . LEU A 1 100 ? 8.179 -9.754 -8.366 1.00 56.72 100 LEU A CA 1
ATOM 728 C C . LEU A 1 100 ? 7.198 -8.784 -7.716 1.00 56.72 100 LEU A C 1
ATOM 730 O O . LEU A 1 100 ? 6.926 -8.983 -6.516 1.00 56.72 100 LEU A O 1
#

pLDDT: mean 76.3, std 19.7, range [40.0, 96.81]

Radius of gyration: 34.08 Å; Cα contacts (8 Å, |Δi|>4): 53; chains: 1; bounding box: 96×44×44 Å

Foldseek 3Di:
DDDDDDDDDDDDDPDDDPPPPPPPDDDDDDPPPPDPPPPPPQAAQEEFEDPEPVSVVVLVVVVVVVPDDPSNYHYDDPDPDYFPVVCVVCVVVVNDDRPD

Mean predicted aligned error: 17.24 Å

Solvent-accessible surface area (backbone atoms only — not comparable to full-atom values): 7102 Å² total; per-residue (Å²): 138,92,81,90,83,87,86,81,87,82,84,87,81,88,75,80,82,80,76,79,80,78,80,76,80,80,85,89,78,79,81,78,75,76,69,80,78,75,73,64,96,74,72,53,81,42,78,41,80,38,63,49,76,66,38,51,50,51,54,51,50,48,44,70,69,69,83,42,56,77,81,30,51,44,76,48,56,93,66,94,71,78,75,71,65,82,59,47,61,41,32,77,68,71,76,42,74,84,92,115

Sequence (100 aa):
MFSRRALRATSSVAGRLSASKNTASLPRYLATAAAPVTSADSGHKVVVVGAGTAGLAISHQLLRTGQFSPDDIAIVDPAEWHHYQPGWTLVGGGLKSKDL

Secondary structure (DSSP, 8-state):
----------------------------------------S---SEEEE--SHHHHHHHHHHHHTTS--GGGEEEE-S-S----GGGHHHHHTTSS-S--

Organism: Verticillium longisporum (NCBI:txid100787)

Nearest PDB structures (foldseek):
  6aoj-assembly1_A  TM=4.254E-01  e=5.500E+00  Legionella pneumophila subsp. pneumophila str. Philadelphia 1
  6j31-assembly2_B  TM=2.345E-01  e=8.922E+00  Kitasatospora